Protein AF-A0A7C7UP14-F1 (afdb_monomer)

Structure (mmCIF, N/CA/C/O backbone):
data_AF-A0A7C7UP14-F1
#
_entry.id   AF-A0A7C7UP14-F1
#
loop_
_atom_site.group_PDB
_atom_site.id
_atom_site.type_symbol
_atom_site.label_atom_id
_atom_site.label_alt_id
_atom_site.label_comp_id
_atom_site.label_asym_id
_atom_site.label_entity_id
_atom_site.label_seq_id
_atom_site.pdbx_PDB_ins_code
_atom_site.Cartn_x
_atom_site.Cartn_y
_atom_site.Cartn_z
_atom_site.occupancy
_atom_site.B_iso_or_equiv
_atom_site.auth_seq_id
_atom_site.auth_comp_id
_atom_site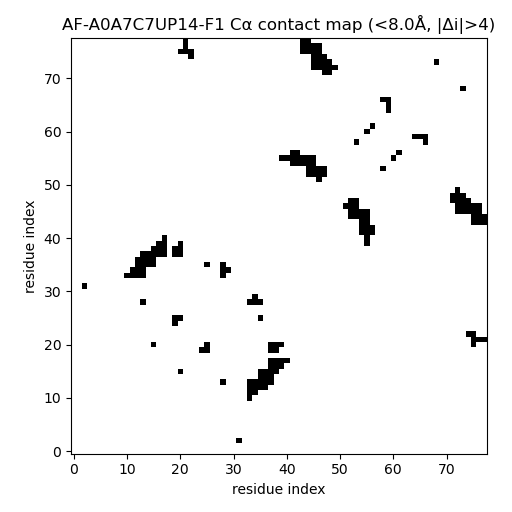.auth_asym_id
_atom_site.auth_atom_id
_atom_site.pdbx_PDB_model_num
ATOM 1 N N . MET A 1 1 ? 11.807 11.049 -8.893 1.00 67.19 1 MET A N 1
ATOM 2 C CA . MET A 1 1 ? 11.058 9.809 -9.200 1.00 67.19 1 MET A CA 1
ATOM 3 C C . MET A 1 1 ? 12.088 8.717 -9.443 1.00 67.19 1 MET A C 1
ATOM 5 O O . MET A 1 1 ? 13.031 9.001 -10.167 1.00 67.19 1 MET A O 1
ATOM 9 N N . ILE A 1 2 ? 11.968 7.544 -8.808 1.00 87.19 2 ILE A N 1
ATOM 10 C CA . ILE A 1 2 ? 13.008 6.494 -8.866 1.00 87.19 2 ILE A CA 1
ATOM 11 C C . ILE A 1 2 ? 12.737 5.394 -9.902 1.00 87.19 2 ILE A C 1
ATOM 13 O O . ILE A 1 2 ? 13.640 4.638 -10.214 1.00 87.19 2 ILE A O 1
ATOM 17 N N . ALA A 1 3 ? 11.527 5.299 -10.458 1.00 88.94 3 ALA A N 1
ATOM 18 C CA . ALA A 1 3 ? 11.180 4.235 -11.406 1.00 88.94 3 ALA A CA 1
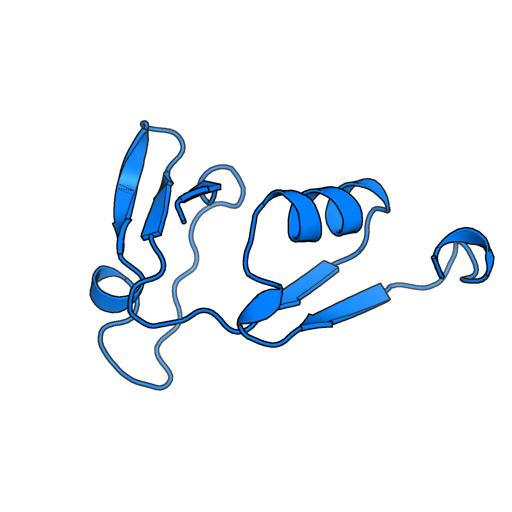ATOM 19 C C . ALA A 1 3 ? 12.181 4.065 -12.571 1.00 88.94 3 ALA A C 1
ATOM 21 O O . ALA A 1 3 ? 12.569 2.932 -12.828 1.00 88.94 3 ALA A O 1
ATOM 22 N N . PRO A 1 4 ? 12.707 5.137 -13.202 1.00 92.50 4 PRO A N 1
ATOM 23 C CA . PRO A 1 4 ? 13.640 4.986 -14.323 1.00 92.50 4 PRO A CA 1
ATOM 24 C C . PRO A 1 4 ? 15.010 4.389 -13.966 1.00 92.50 4 PRO A C 1
ATOM 26 O O . PRO A 1 4 ? 15.754 4.030 -14.871 1.00 92.50 4 PRO A O 1
ATOM 29 N N . ILE A 1 5 ? 15.377 4.339 -12.679 1.00 94.19 5 ILE A N 1
ATOM 30 C CA . ILE A 1 5 ? 16.677 3.813 -12.226 1.00 94.19 5 ILE A CA 1
ATOM 31 C C . ILE A 1 5 ? 16.582 2.387 -11.677 1.00 94.19 5 ILE A C 1
ATOM 33 O O . ILE A 1 5 ? 17.610 1.789 -11.366 1.00 94.19 5 ILE A O 1
ATOM 37 N N . VAL A 1 6 ? 15.369 1.848 -11.528 1.00 93.00 6 VAL A N 1
ATOM 38 C CA . VAL A 1 6 ? 15.164 0.474 -11.070 1.00 93.00 6 VAL A CA 1
ATOM 39 C C . VAL A 1 6 ? 15.204 -0.459 -12.287 1.00 93.00 6 VAL A C 1
ATOM 41 O O . VAL A 1 6 ? 14.483 -0.206 -13.253 1.00 93.00 6 VAL A O 1
ATOM 44 N N . PRO A 1 7 ? 16.023 -1.525 -12.272 1.00 93.50 7 PRO A N 1
ATOM 45 C CA . PRO A 1 7 ? 16.026 -2.525 -13.336 1.00 93.50 7 PRO A CA 1
ATOM 46 C C . PRO A 1 7 ? 14.653 -3.191 -13.514 1.00 93.50 7 PRO A C 1
ATOM 48 O O . PRO A 1 7 ? 13.945 -3.445 -12.540 1.00 93.50 7 PRO A O 1
ATOM 51 N N . ALA A 1 8 ? 14.280 -3.490 -14.761 1.00 89.25 8 ALA A N 1
ATOM 52 C CA . ALA A 1 8 ? 12.952 -4.013 -15.101 1.00 89.25 8 ALA A CA 1
ATOM 53 C C . ALA A 1 8 ? 12.678 -5.437 -14.575 1.00 89.25 8 ALA A C 1
ATOM 55 O O . ALA A 1 8 ? 11.528 -5.859 -14.512 1.00 89.25 8 ALA A O 1
ATOM 56 N N . ASP A 1 9 ? 13.722 -6.180 -14.215 1.00 93.12 9 ASP A N 1
ATOM 57 C CA . ASP A 1 9 ? 13.672 -7.547 -13.693 1.00 93.12 9 ASP A CA 1
ATOM 58 C C . ASP A 1 9 ? 13.591 -7.614 -12.157 1.00 93.12 9 ASP A C 1
ATOM 60 O O . ASP A 1 9 ? 13.543 -8.702 -11.581 1.00 93.12 9 ASP A O 1
ATOM 64 N N . VAL A 1 10 ? 13.542 -6.464 -11.477 1.00 95.25 10 VAL A N 1
ATOM 65 C CA . VAL A 1 10 ? 13.452 -6.388 -10.016 1.00 95.25 10 VAL A CA 1
ATOM 66 C C . VAL A 1 10 ? 11.998 -6.274 -9.569 1.00 95.25 10 VAL A C 1
ATOM 68 O O . VAL A 1 10 ? 11.275 -5.357 -9.954 1.00 95.25 10 VAL A O 1
ATOM 71 N N . GLN A 1 11 ? 11.587 -7.169 -8.670 1.00 94.94 11 GLN A N 1
ATOM 72 C CA . GLN A 1 11 ? 10.330 -7.022 -7.938 1.00 94.94 11 GLN A CA 1
ATOM 73 C C . GLN A 1 11 ? 10.475 -5.943 -6.862 1.00 94.94 11 GLN A C 1
ATOM 75 O O . GLN A 1 11 ? 11.355 -6.021 -6.003 1.00 94.94 11 GLN A O 1
ATOM 80 N N . VAL A 1 12 ? 9.594 -4.944 -6.892 1.00 95.31 12 VAL A N 1
ATOM 81 C CA . VAL A 1 12 ? 9.614 -3.815 -5.956 1.00 95.31 12 VAL A CA 1
ATOM 82 C C . VAL A 1 12 ? 8.386 -3.857 -5.060 1.00 95.31 12 VAL A C 1
ATOM 84 O O . VAL A 1 12 ? 7.260 -3.939 -5.545 1.00 95.31 12 VAL A O 1
ATOM 87 N N . VAL A 1 13 ? 8.619 -3.728 -3.752 1.00 95.56 13 VAL A N 1
ATOM 88 C CA . VAL A 1 13 ? 7.579 -3.474 -2.750 1.00 95.56 13 VAL A CA 1
ATOM 89 C C . VAL A 1 13 ? 7.827 -2.103 -2.132 1.00 95.56 13 VAL A C 1
ATOM 91 O O . VAL A 1 13 ? 8.875 -1.862 -1.529 1.00 95.56 13 VAL A O 1
ATOM 94 N N . VAL A 1 14 ? 6.860 -1.198 -2.256 1.00 93.38 14 VAL A N 1
ATOM 95 C CA . VAL A 1 14 ? 6.931 0.144 -1.671 1.00 93.38 14 VAL A CA 1
ATOM 96 C C . VAL A 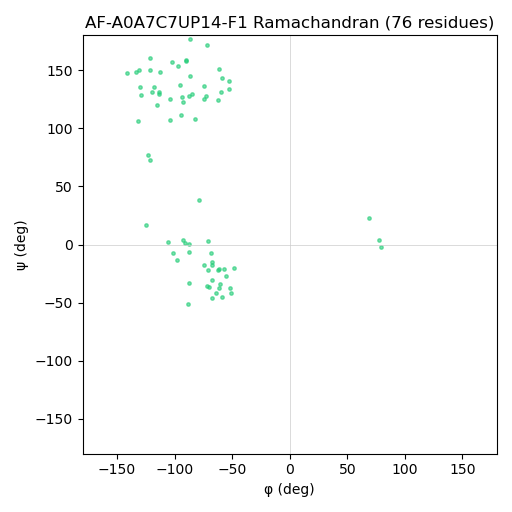1 14 ? 6.278 0.145 -0.294 1.00 93.38 14 VAL A C 1
ATOM 98 O O . VAL A 1 14 ? 5.095 -0.158 -0.160 1.00 93.38 14 VAL A O 1
ATOM 101 N N . ILE A 1 15 ? 7.032 0.536 0.735 1.00 93.44 15 ILE A N 1
ATOM 102 C CA . ILE A 1 15 ? 6.515 0.677 2.101 1.00 93.44 15 ILE A CA 1
ATOM 103 C C . ILE A 1 15 ? 6.318 2.160 2.420 1.00 93.44 15 ILE A C 1
ATOM 105 O O . ILE A 1 15 ? 7.257 2.949 2.313 1.00 93.44 15 ILE A O 1
ATOM 109 N N . GLY A 1 16 ? 5.105 2.539 2.826 1.00 88.81 16 GLY A N 1
ATOM 110 C CA . GLY A 1 16 ? 4.746 3.925 3.140 1.00 88.81 16 GLY A CA 1
ATOM 111 C C . GLY A 1 16 ? 4.038 4.083 4.487 1.00 88.81 16 GLY A C 1
ATOM 112 O O . GLY A 1 16 ? 3.319 3.196 4.947 1.00 88.81 16 GLY A O 1
ATOM 113 N N . ASP A 1 17 ? 4.213 5.242 5.126 1.00 89.50 17 ASP A N 1
ATOM 114 C CA . ASP A 1 17 ? 3.424 5.627 6.307 1.00 89.50 17 ASP A CA 1
ATOM 115 C C . ASP A 1 17 ? 2.100 6.315 5.900 1.00 89.50 17 ASP A C 1
ATOM 117 O O . ASP A 1 17 ? 1.837 6.578 4.728 1.00 89.50 17 ASP A O 1
ATOM 121 N N . ARG A 1 18 ? 1.274 6.657 6.889 1.00 80.75 18 ARG A N 1
ATOM 122 C CA . ARG A 1 18 ? -0.087 7.213 6.809 1.00 80.75 18 ARG A CA 1
ATOM 123 C C . ARG A 1 18 ? -0.319 8.397 5.874 1.00 80.75 18 ARG A C 1
ATOM 125 O O . ARG A 1 18 ? -1.468 8.652 5.534 1.00 80.75 18 ARG A O 1
ATOM 132 N N . ALA A 1 19 ? 0.721 9.131 5.486 1.00 82.88 19 ALA A N 1
ATOM 133 C CA . ALA A 1 19 ? 0.611 10.217 4.510 1.00 82.88 19 ALA A CA 1
ATOM 13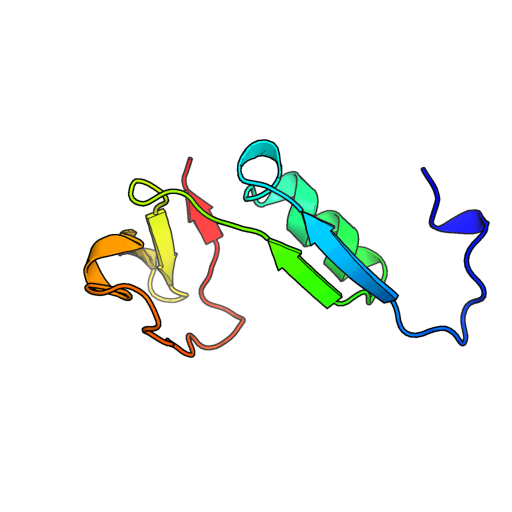4 C C . ALA A 1 19 ? 0.431 9.706 3.069 1.00 82.88 19 ALA A C 1
ATOM 136 O O . ALA A 1 19 ? -0.013 10.456 2.209 1.00 82.88 19 ALA A O 1
ATOM 137 N N . PHE A 1 20 ? 0.753 8.436 2.819 1.00 84.25 20 PHE A N 1
ATOM 138 C CA . PHE A 1 20 ? 0.794 7.830 1.491 1.00 84.25 20 PHE A CA 1
ATOM 139 C C . PHE A 1 20 ? -0.381 6.882 1.218 1.00 84.25 20 PHE A C 1
ATOM 141 O O . PHE A 1 20 ? -0.451 6.272 0.158 1.00 84.25 20 PHE A O 1
ATOM 148 N N . GLY A 1 21 ? -1.317 6.739 2.162 1.00 79.06 21 GLY A N 1
ATOM 149 C CA . GLY A 1 21 ? -2.471 5.837 2.050 1.00 79.06 21 GLY A CA 1
ATOM 150 C C . GLY A 1 21 ? -3.601 6.391 1.181 1.00 79.06 21 GLY A C 1
ATOM 151 O O . GLY A 1 21 ? -4.762 6.271 1.562 1.00 79.06 21 GLY A O 1
ATOM 152 N N . HIS A 1 22 ? -3.271 7.069 0.079 1.00 81.25 22 HIS A N 1
ATOM 153 C CA . HIS A 1 22 ? -4.234 7.715 -0.808 1.00 81.25 22 HIS A CA 1
ATOM 154 C C . HIS A 1 22 ? -4.140 7.182 -2.244 1.00 81.25 22 HIS A C 1
ATOM 156 O O . HIS A 1 22 ? -3.033 6.863 -2.686 1.00 81.25 22 HIS A O 1
ATOM 162 N N . PRO A 1 23 ? -5.246 7.179 -3.019 1.00 82.06 23 PRO A N 1
ATOM 163 C CA . PRO A 1 23 ? -5.294 6.500 -4.319 1.00 82.06 23 PRO A CA 1
ATOM 164 C C . PRO A 1 23 ? -4.239 7.016 -5.295 1.00 82.06 23 PRO A C 1
ATOM 166 O O . PRO A 1 23 ? -3.450 6.256 -5.830 1.00 82.06 23 PRO A O 1
ATOM 169 N N . GLN A 1 24 ? -4.077 8.341 -5.406 1.00 85.75 24 GLN A N 1
ATOM 170 C CA . GLN A 1 24 ? -3.090 8.920 -6.330 1.00 85.75 24 GLN A CA 1
ATOM 171 C C . GLN A 1 24 ? -1.637 8.449 -6.103 1.00 85.75 24 GLN A C 1
ATOM 173 O O . GLN A 1 24 ? -0.804 8.627 -6.991 1.00 85.75 24 GLN A O 1
ATOM 178 N N . PHE A 1 25 ? -1.303 7.940 -4.912 1.00 87.44 25 PHE A N 1
ATOM 179 C CA . PHE A 1 25 ? 0.011 7.377 -4.619 1.00 87.44 25 PHE A CA 1
ATOM 180 C C . PHE A 1 25 ? 0.058 5.889 -4.968 1.00 87.44 25 PHE A C 1
ATOM 182 O O . PHE A 1 25 ? 0.954 5.481 -5.705 1.00 87.44 25 PHE A O 1
ATOM 189 N N . THR A 1 26 ? -0.909 5.105 -4.484 1.00 86.75 26 THR A N 1
ATOM 190 C CA . THR A 1 26 ? -0.981 3.655 -4.724 1.00 86.75 26 THR A CA 1
ATOM 191 C C . THR A 1 26 ? -1.179 3.335 -6.204 1.00 86.75 26 THR A C 1
ATOM 193 O O . THR A 1 26 ? -0.431 2.525 -6.743 1.00 86.75 26 THR A O 1
ATOM 196 N N . ASP A 1 27 ? -2.040 4.080 -6.902 1.00 88.12 27 ASP A N 1
ATOM 197 C CA . ASP A 1 27 ? -2.315 3.908 -8.335 1.00 88.12 27 ASP A CA 1
ATOM 198 C C . ASP A 1 27 ? -1.048 4.117 -9.182 1.00 88.12 27 ASP A C 1
ATOM 200 O O . ASP A 1 27 ? -0.839 3.461 -10.201 1.00 88.12 27 ASP A O 1
ATOM 204 N N . ARG A 1 28 ? -0.154 5.029 -8.764 1.00 90.44 28 ARG A N 1
ATOM 205 C CA . ARG A 1 28 ? 1.130 5.230 -9.456 1.00 90.44 28 ARG A CA 1
ATOM 206 C C . ARG A 1 28 ? 2.074 4.057 -9.259 1.00 90.44 28 ARG A C 1
ATOM 208 O O . ARG A 1 28 ? 2.834 3.765 -10.170 1.00 90.44 28 ARG A O 1
ATOM 215 N N . ILE A 1 29 ? 2.079 3.446 -8.077 1.00 91.94 29 ILE A N 1
ATOM 216 C CA . ILE A 1 29 ? 2.926 2.284 -7.790 1.00 91.94 29 ILE A CA 1
ATOM 217 C C . ILE A 1 29 ? 2.445 1.099 -8.630 1.00 91.94 29 ILE A C 1
ATOM 219 O O . ILE A 1 29 ? 3.246 0.479 -9.327 1.00 91.94 29 ILE A O 1
ATOM 223 N N . GLU A 1 30 ? 1.133 0.877 -8.664 1.00 90.50 30 GLU A N 1
ATOM 224 C CA . GLU A 1 30 ? 0.500 -0.153 -9.491 1.00 90.50 30 GLU A CA 1
ATOM 225 C C . GLU A 1 30 ? 0.747 0.069 -10.989 1.00 90.50 30 GLU A C 1
ATOM 227 O O . GLU A 1 30 ? 1.024 -0.884 -11.713 1.00 90.50 30 GLU A O 1
ATOM 232 N N . ALA A 1 31 ? 0.750 1.320 -11.463 1.00 91.50 31 ALA A N 1
ATOM 233 C CA . ALA A 1 31 ? 1.079 1.643 -12.853 1.00 91.50 31 ALA A CA 1
ATOM 234 C C . ALA A 1 31 ? 2.520 1.263 -13.257 1.00 91.50 31 ALA A C 1
ATOM 236 O O . ALA A 1 31 ? 2.788 1.077 -14.444 1.00 91.50 31 ALA A O 1
ATOM 237 N N . TYR A 1 32 ? 3.444 1.125 -12.297 1.00 91.12 32 TYR A N 1
ATOM 238 C CA . TYR A 1 32 ? 4.788 0.581 -12.534 1.00 91.12 32 TYR A CA 1
ATOM 239 C C . TYR A 1 32 ? 4.853 -0.950 -12.418 1.00 91.12 32 TYR A C 1
ATOM 241 O O . TYR A 1 32 ? 5.929 -1.524 -12.577 1.00 91.12 32 TYR A O 1
ATOM 249 N N . GLY A 1 33 ? 3.730 -1.619 -12.137 1.00 91.31 33 GLY A N 1
ATOM 250 C CA . GLY A 1 33 ? 3.684 -3.053 -11.844 1.00 91.31 33 GLY A CA 1
ATOM 251 C C . GLY A 1 33 ? 4.328 -3.408 -10.503 1.00 91.31 33 GLY A C 1
ATOM 252 O O . GLY A 1 33 ? 4.799 -4.528 -10.326 1.00 91.31 33 GLY A O 1
ATOM 253 N N . TRP A 1 34 ? 4.422 -2.442 -9.587 1.00 93.94 34 TRP A N 1
ATOM 254 C CA . TRP A 1 34 ? 5.032 -2.623 -8.273 1.00 93.94 34 TRP A CA 1
ATOM 255 C C . TRP A 1 34 ? 3.970 -2.906 -7.210 1.00 93.94 34 TRP A C 1
ATOM 257 O O . TRP A 1 34 ? 2.828 -2.461 -7.311 1.00 93.94 34 TRP A O 1
ATOM 267 N N . GLU A 1 35 ? 4.381 -3.601 -6.155 1.00 92.94 35 GLU A N 1
ATOM 268 C CA . GLU A 1 35 ? 3.547 -3.900 -4.991 1.00 92.94 35 GLU A CA 1
ATOM 269 C C . GLU A 1 35 ? 3.683 -2.799 -3.932 1.00 92.94 35 GLU A C 1
ATOM 271 O O . GLU A 1 35 ? 4.691 -2.083 -3.869 1.00 92.94 35 GLU A O 1
ATOM 276 N N . TRP A 1 36 ? 2.699 -2.675 -3.039 1.00 91.88 36 TRP A N 1
ATOM 277 C CA . TRP A 1 36 ? 2.749 -1.685 -1.964 1.00 91.88 36 TRP A CA 1
ATOM 278 C C . TRP A 1 36 ? 2.187 -2.184 -0.634 1.00 91.88 36 TRP A C 1
ATOM 280 O O . TRP A 1 36 ? 1.239 -2.959 -0.558 1.00 91.88 36 TRP A O 1
ATOM 290 N N . LEU A 1 37 ? 2.776 -1.676 0.449 1.00 90.12 37 LEU A N 1
ATOM 291 C CA . LEU A 1 37 ? 2.303 -1.843 1.815 1.00 90.12 37 LEU A CA 1
ATOM 292 C C . LEU A 1 37 ? 2.303 -0.479 2.497 1.00 90.12 37 LEU A C 1
ATOM 294 O O . LEU A 1 37 ? 3.349 0.056 2.868 1.00 90.12 37 LEU A O 1
ATOM 298 N N . VAL A 1 38 ? 1.116 0.089 2.686 1.00 87.94 38 VA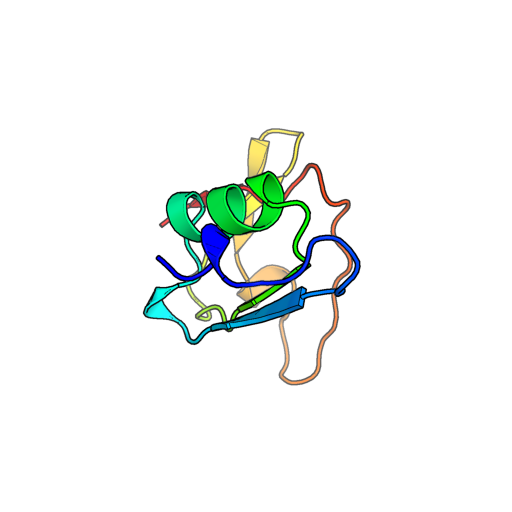L A N 1
ATOM 299 C CA . VAL A 1 38 ? 0.973 1.402 3.313 1.00 87.94 38 VAL A CA 1
ATOM 300 C C . VAL A 1 38 ? 0.174 1.292 4.595 1.00 87.94 38 VAL A C 1
ATOM 302 O O . VAL A 1 38 ? -0.864 0.633 4.668 1.00 87.94 38 VAL A O 1
ATOM 305 N N . ARG A 1 39 ? 0.656 1.969 5.634 1.00 84.88 39 ARG A N 1
ATOM 306 C CA . ARG A 1 39 ? -0.080 2.090 6.886 1.00 84.88 39 ARG A CA 1
ATOM 307 C C . ARG A 1 39 ? -1.267 3.034 6.704 1.00 84.88 39 ARG A C 1
ATOM 309 O O . ARG A 1 39 ? -1.091 4.179 6.308 1.00 84.88 39 ARG A O 1
ATOM 316 N N . ILE A 1 40 ? -2.463 2.588 7.074 1.00 79.12 40 ILE A N 1
ATOM 317 C CA . ILE A 1 40 ? -3.684 3.410 7.062 1.00 79.12 40 ILE A CA 1
ATOM 318 C C . ILE A 1 40 ? -4.052 3.886 8.474 1.00 79.12 40 ILE A C 1
ATOM 320 O O . ILE A 1 40 ? -3.639 3.291 9.473 1.00 79.12 40 ILE A O 1
ATOM 324 N N . GLN A 1 41 ? -4.816 4.977 8.577 1.00 78.12 41 GLN A N 1
ATOM 325 C CA . GLN A 1 41 ? -5.337 5.457 9.861 1.00 78.12 41 GLN A CA 1
ATOM 326 C C . GLN A 1 41 ? -6.699 4.820 10.157 1.00 78.12 41 GLN A C 1
ATOM 328 O O . GLN A 1 41 ? -7.418 4.413 9.251 1.00 78.12 41 GLN A O 1
ATOM 333 N N . GLY A 1 42 ? -7.108 4.784 11.429 1.00 73.50 42 GLY A N 1
ATOM 334 C CA . GLY A 1 42 ? -8.400 4.197 11.816 1.00 73.50 42 GLY A CA 1
ATOM 335 C C . GLY A 1 42 ? -9.627 4.885 11.193 1.00 73.50 42 GLY A C 1
ATOM 336 O O . GLY A 1 42 ? -10.686 4.271 11.100 1.00 73.50 42 GLY A O 1
ATOM 337 N N . GLN A 1 43 ? -9.477 6.135 10.747 1.00 78.88 43 GLN A N 1
ATOM 338 C CA . GLN A 1 43 ? -10.508 6.909 10.045 1.00 78.88 43 GLN A CA 1
ATOM 339 C C . GLN A 1 43 ? -10.514 6.704 8.523 1.00 78.88 43 GLN A C 1
ATOM 341 O O . GLN A 1 43 ? -11.408 7.206 7.844 1.00 78.88 43 GLN A O 1
ATOM 346 N N . THR A 1 44 ? -9.532 5.979 7.979 1.00 80.94 44 THR A N 1
ATOM 347 C CA . THR A 1 44 ? -9.471 5.674 6.551 1.00 80.94 44 THR A CA 1
ATOM 348 C C . THR A 1 44 ? -10.719 4.898 6.145 1.00 80.94 44 THR A C 1
ATOM 350 O O . THR A 1 44 ? -11.105 3.924 6.796 1.00 80.94 44 THR A O 1
ATOM 353 N N . CYS A 1 45 ? -11.359 5.346 5.070 1.00 81.81 45 CYS A N 1
ATOM 354 C CA . CYS A 1 45 ? -12.496 4.669 4.470 1.00 81.81 45 CYS A CA 1
ATOM 355 C C . CYS A 1 45 ? -12.109 4.135 3.095 1.00 81.81 45 CYS A C 1
ATOM 357 O O . CYS A 1 45 ? -11.318 4.758 2.393 1.00 81.81 45 CYS A O 1
ATOM 359 N N . SER A 1 46 ? -12.697 3.017 2.697 1.00 78.62 46 SER A N 1
ATOM 360 C CA . SER A 1 46 ? -12.622 2.481 1.345 1.00 78.62 46 SER A CA 1
ATOM 361 C C . SER A 1 46 ? -14.016 2.341 0.740 1.00 78.62 46 SER A C 1
ATOM 363 O O . SER A 1 46 ? -15.019 2.335 1.460 1.00 78.62 46 SER A O 1
ATOM 365 N N . ARG A 1 47 ? -14.093 2.257 -0.588 1.00 80.75 47 ARG A N 1
ATOM 366 C CA . ARG A 1 47 ? -15.290 1.805 -1.302 1.00 80.75 47 ARG A CA 1
ATOM 367 C C . ARG A 1 47 ? -15.015 0.498 -2.005 1.00 80.75 47 ARG A C 1
ATOM 369 O O . ARG A 1 47 ? -14.054 0.440 -2.767 1.00 80.75 47 ARG A O 1
ATOM 376 N N . ASP A 1 48 ? -15.895 -0.473 -1.782 1.00 78.50 48 ASP A N 1
ATOM 377 C CA . ASP A 1 48 ? -15.909 -1.699 -2.567 1.00 78.50 48 ASP A CA 1
ATOM 378 C C . ASP A 1 48 ? -16.416 -1.466 -3.997 1.00 78.50 48 ASP A C 1
ATOM 380 O O . ASP A 1 48 ? -16.912 -0.394 -4.344 1.00 78.50 48 ASP A O 1
ATOM 384 N N . GLY A 1 49 ? -16.297 -2.487 -4.839 1.00 73.88 49 GLY A N 1
ATOM 385 C CA . GLY A 1 49 ? -1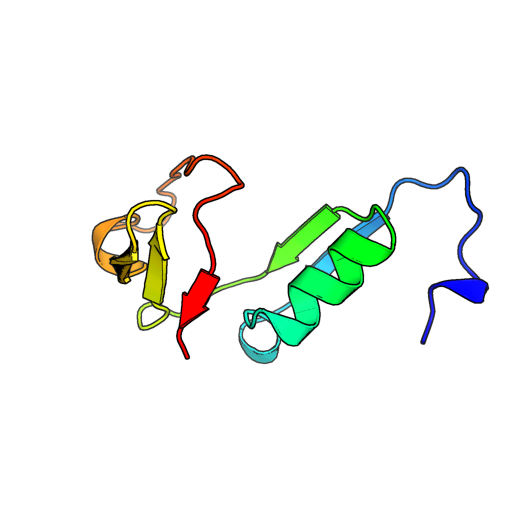6.736 -2.488 -6.233 1.00 73.88 49 GLY A CA 1
ATOM 386 C C . GLY A 1 49 ? -18.259 -2.452 -6.385 1.00 73.88 49 GLY A C 1
ATOM 387 O O . GLY A 1 49 ? -18.757 -2.265 -7.489 1.00 73.88 49 GLY A O 1
ATOM 388 N N . GLN A 1 50 ? -19.014 -2.574 -5.285 1.00 81.00 50 GLN A N 1
ATOM 389 C CA . GLN A 1 50 ? -20.451 -2.285 -5.232 1.00 81.00 50 GLN A CA 1
ATOM 390 C C . GLN A 1 50 ? -20.730 -0.836 -4.789 1.00 81.00 50 GLN A C 1
ATOM 392 O O . GLN A 1 50 ? -21.885 -0.451 -4.601 1.00 81.00 50 GLN A O 1
ATOM 397 N N . GLY A 1 51 ? -19.686 -0.023 -4.596 1.00 79.12 51 GLY A N 1
ATOM 398 C CA . GLY A 1 51 ? -19.755 1.365 -4.151 1.00 79.12 51 GLY A CA 1
ATOM 399 C C . GLY A 1 51 ? -20.008 1.542 -2.652 1.00 79.12 51 GLY A C 1
ATOM 400 O O . GLY A 1 51 ? -20.146 2.686 -2.193 1.00 79.12 51 GLY A O 1
ATOM 401 N N . ARG A 1 52 ? -20.071 0.454 -1.868 1.00 83.19 52 ARG A N 1
ATOM 402 C CA . ARG A 1 52 ? -20.336 0.519 -0.426 1.00 83.19 52 ARG A CA 1
ATOM 403 C C . ARG A 1 52 ? -19.106 1.022 0.301 1.00 83.19 52 ARG A C 1
ATOM 405 O O . ARG A 1 52 ? -17.987 0.592 0.039 1.00 83.19 52 ARG A O 1
ATOM 412 N N . ARG A 1 53 ? -19.333 1.931 1.246 1.00 85.69 53 ARG A N 1
ATOM 413 C CA . ARG A 1 53 ? -18.276 2.513 2.069 1.00 85.69 53 ARG A CA 1
ATOM 414 C C . ARG A 1 53 ? -17.982 1.618 3.268 1.00 85.69 53 ARG A C 1
ATOM 416 O O . ARG A 1 53 ? -18.886 1.307 4.039 1.00 85.69 53 ARG A O 1
ATOM 423 N N . TRP A 1 54 ? -16.708 1.317 3.466 1.00 84.00 54 TRP A N 1
ATOM 424 C CA . TRP A 1 54 ? -16.182 0.572 4.601 1.00 84.00 54 TRP A CA 1
ATOM 425 C C . TRP A 1 54 ? -15.183 1.441 5.352 1.00 84.00 54 TRP A C 1
ATOM 427 O O . TRP A 1 54 ? -14.298 2.034 4.744 1.00 84.00 54 TRP A O 1
ATOM 437 N N . SER A 1 55 ? -15.304 1.548 6.672 1.00 85.31 55 SER A N 1
A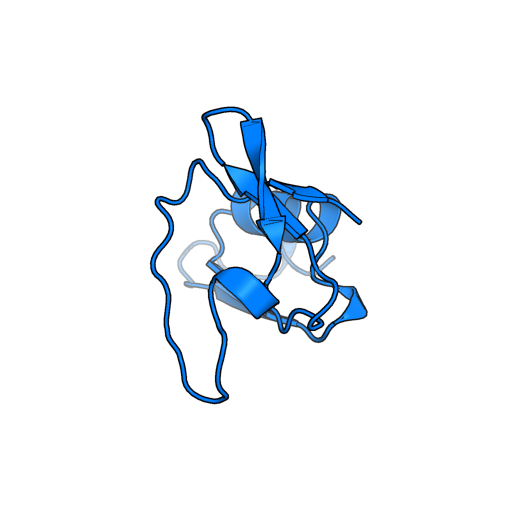TOM 438 C CA . SER A 1 55 ? -14.233 2.139 7.482 1.00 85.31 55 SER A CA 1
ATOM 439 C C . SER A 1 55 ? -13.214 1.072 7.865 1.00 85.31 55 SER A C 1
ATOM 441 O O . SER A 1 55 ? -13.582 -0.063 8.174 1.00 85.31 55 SER A O 1
ATOM 443 N N . ALA A 1 56 ? -11.937 1.445 7.928 1.00 81.50 56 ALA A N 1
ATOM 444 C CA . ALA A 1 56 ? -10.870 0.554 8.371 1.00 81.50 56 ALA A CA 1
ATOM 445 C C . ALA A 1 56 ? -11.193 -0.093 9.728 1.00 81.50 56 ALA A C 1
ATOM 447 O O . ALA A 1 56 ? -10.948 -1.277 9.918 1.00 81.50 56 ALA A O 1
ATOM 448 N N . ARG A 1 57 ? -11.827 0.647 10.648 1.00 82.06 57 ARG A N 1
ATOM 449 C CA . ARG A 1 57 ? -12.231 0.142 11.969 1.00 82.06 57 ARG A CA 1
ATOM 450 C C . ARG A 1 57 ? -13.336 -0.918 11.926 1.00 82.06 57 ARG A C 1
ATOM 452 O O . ARG A 1 57 ? -13.378 -1.768 12.807 1.00 82.06 57 ARG A O 1
ATOM 459 N N . GLN A 1 58 ? -14.232 -0.869 10.941 1.00 83.81 58 GLN A N 1
ATOM 460 C CA . GLN A 1 58 ? -15.260 -1.902 10.764 1.00 83.81 58 GLN A CA 1
ATOM 461 C C . GLN A 1 58 ? -14.659 -3.209 10.250 1.00 83.81 58 GLN A C 1
ATOM 463 O O . GLN A 1 58 ? -15.108 -4.280 10.641 1.00 83.81 58 GLN A O 1
ATOM 468 N N . VAL A 1 59 ? -13.649 -3.115 9.384 1.00 81.00 59 VAL A N 1
ATOM 469 C CA . VAL A 1 59 ? -13.034 -4.284 8.741 1.00 81.00 59 VAL A CA 1
ATOM 470 C C . VAL A 1 59 ? -11.907 -4.878 9.600 1.00 81.00 59 VAL A C 1
ATOM 472 O O . VAL A 1 59 ? -11.720 -6.091 9.642 1.00 81.00 59 VAL A O 1
ATOM 475 N N . LEU A 1 60 ? -11.181 -4.031 10.333 1.00 83.81 60 LEU A N 1
ATOM 476 C CA . LEU A 1 60 ? -10.076 -4.387 11.223 1.00 83.81 60 LEU A CA 1
ATOM 477 C C . LEU A 1 60 ? -10.375 -3.872 12.643 1.00 83.81 60 LEU A C 1
ATOM 479 O O . LEU A 1 60 ? -9.829 -2.848 13.064 1.00 83.81 60 LEU A O 1
ATOM 483 N N . PRO A 1 61 ? -11.255 -4.556 13.399 1.00 76.88 61 PRO A N 1
ATOM 484 C CA . PRO A 1 61 ? -11.727 -4.071 14.697 1.00 76.88 61 PRO A CA 1
ATOM 485 C C . PRO A 1 61 ? -10.656 -4.117 15.793 1.00 76.88 61 PRO A C 1
ATOM 487 O O . PRO A 1 61 ? -10.758 -3.388 16.780 1.00 76.88 61 PRO A O 1
ATOM 490 N N . GLN A 1 62 ? -9.627 -4.952 15.626 1.00 80.88 62 GLN A N 1
ATOM 491 C CA . GLN A 1 62 ? -8.573 -5.167 16.613 1.00 80.88 62 GLN A CA 1
ATOM 492 C C . GLN A 1 62 ? -7.174 -5.125 15.979 1.00 80.88 62 GLN A C 1
ATOM 494 O O . GLN A 1 62 ? -7.009 -5.539 14.823 1.00 80.88 62 GLN A O 1
ATOM 499 N N . PRO A 1 63 ? -6.145 -4.673 16.724 1.00 77.06 63 PRO A N 1
ATOM 500 C CA . PRO A 1 63 ? -4.755 -4.781 16.294 1.00 77.06 63 PRO A CA 1
ATOM 501 C C . PRO A 1 63 ? -4.389 -6.221 15.908 1.00 77.06 63 PRO A C 1
ATOM 503 O O . PRO A 1 63 ? -4.818 -7.173 16.556 1.00 77.06 63 PRO A O 1
ATOM 506 N N . GLY A 1 64 ? -3.602 -6.386 14.844 1.00 78.44 64 GLY A N 1
ATOM 507 C CA . GLY A 1 64 ? -3.198 -7.704 14.337 1.00 78.44 64 GLY A CA 1
ATOM 508 C C . GLY A 1 64 ? -4.258 -8.433 13.499 1.00 78.44 64 GLY A C 1
ATOM 509 O O . GLY A 1 64 ? -3.971 -9.510 12.978 1.00 78.44 64 GLY A O 1
ATOM 510 N N . GLY A 1 65 ? -5.452 -7.853 13.326 1.00 78.38 65 GLY A N 1
ATOM 511 C CA . GLY A 1 65 ? -6.446 -8.347 12.377 1.00 78.38 65 GLY A CA 1
ATOM 512 C C . GLY A 1 65 ? -5.932 -8.315 10.935 1.00 78.38 65 GLY A C 1
ATOM 513 O O . GLY A 1 65 ? -5.107 -7.475 10.570 1.00 78.38 65 GLY A O 1
ATOM 514 N N . ARG A 1 66 ? -6.432 -9.232 10.107 1.00 79.88 66 ARG A N 1
ATOM 515 C CA . ARG A 1 66 ? -6.173 -9.267 8.665 1.00 79.88 66 ARG A CA 1
ATOM 516 C C . ARG A 1 66 ? -7.501 -9.387 7.945 1.00 79.88 66 ARG A C 1
ATOM 518 O O . ARG A 1 66 ? -8.335 -10.202 8.329 1.00 79.88 66 ARG A O 1
ATOM 525 N N . CYS A 1 67 ? -7.673 -8.604 6.895 1.00 72.81 67 CYS A N 1
ATOM 526 C CA . CYS A 1 67 ? -8.808 -8.707 5.999 1.00 72.81 67 CYS A CA 1
ATOM 527 C C . CYS A 1 67 ? -8.285 -8.781 4.569 1.00 72.81 67 CYS A C 1
ATOM 529 O O . CYS A 1 67 ? -7.478 -7.949 4.160 1.00 72.81 67 CYS A O 1
ATOM 531 N N . ALA A 1 68 ? -8.740 -9.777 3.819 1.00 68.56 68 ALA A N 1
ATOM 532 C CA . ALA A 1 68 ? -8.581 -9.785 2.378 1.00 68.56 68 ALA A CA 1
ATOM 533 C C . ALA A 1 68 ? -9.862 -9.199 1.789 1.00 68.56 68 ALA A C 1
ATOM 535 O O . ALA A 1 68 ? -10.934 -9.789 1.904 1.00 68.56 68 ALA A O 1
ATOM 536 N N . THR A 1 69 ? -9.761 -8.018 1.201 1.00 59.97 69 THR A N 1
ATOM 537 C CA . THR A 1 69 ? -10.772 -7.524 0.267 1.00 59.97 69 THR A CA 1
ATOM 538 C C . THR A 1 69 ? -10.282 -7.869 -1.129 1.00 59.97 69 THR A C 1
ATOM 540 O O . THR A 1 69 ? -9.094 -7.712 -1.403 1.00 59.97 69 THR A O 1
ATOM 543 N N . SER A 1 70 ? -11.156 -8.347 -2.013 1.00 52.72 70 SER A N 1
ATOM 544 C CA . SER A 1 70 ? -10.797 -8.512 -3.425 1.00 52.72 70 SER A CA 1
ATOM 545 C C . SER A 1 70 ? -10.226 -7.196 -3.973 1.00 52.72 70 SER A C 1
ATOM 547 O O . SER A 1 70 ? -10.787 -6.135 -3.695 1.00 52.72 70 SER A O 1
ATOM 549 N N . CYS A 1 71 ? -9.107 -7.261 -4.703 1.00 41.41 71 CYS A N 1
ATOM 550 C CA . CYS A 1 71 ? -8.309 -6.095 -5.109 1.00 41.41 71 CYS A CA 1
ATOM 551 C C . CYS A 1 71 ? -9.102 -5.016 -5.870 1.00 41.41 71 CYS A C 1
ATOM 553 O O . CYS A 1 71 ? -8.804 -3.839 -5.715 1.00 41.41 71 CYS A O 1
ATOM 555 N N . ASP A 1 72 ? -10.185 -5.372 -6.565 1.00 48.22 72 ASP A N 1
ATOM 556 C CA . ASP A 1 72 ? -11.039 -4.425 -7.305 1.00 48.22 72 ASP A CA 1
ATOM 557 C C . ASP A 1 72 ? -11.898 -3.489 -6.418 1.00 48.22 72 ASP A C 1
ATOM 559 O O . ASP A 1 72 ? -12.736 -2.740 -6.916 1.00 48.22 72 ASP A O 1
ATOM 563 N N . CYS A 1 73 ? -11.761 -3.555 -5.088 1.00 42.22 73 CYS A N 1
ATOM 564 C CA . CYS A 1 73 ? -12.701 -2.978 -4.117 1.00 42.22 73 CYS A CA 1
ATOM 565 C C . CYS A 1 73 ? -12.084 -2.002 -3.104 1.00 42.22 73 CYS A C 1
ATOM 567 O O . CYS A 1 73 ? -12.690 -1.770 -2.060 1.00 42.22 73 CYS A O 1
ATOM 569 N N . LEU A 1 74 ? -10.884 -1.461 -3.311 1.00 53.06 74 LEU A N 1
ATOM 570 C CA . LEU A 1 74 ? -10.297 -0.533 -2.337 1.00 53.06 74 LEU A CA 1
ATOM 571 C C . LEU A 1 74 ? -9.980 0.821 -2.956 1.00 53.06 74 LEU A C 1
ATOM 573 O O . LEU A 1 74 ? -8.828 1.212 -3.091 1.00 53.06 74 LEU A O 1
ATOM 577 N N . GLN A 1 75 ? -11.022 1.600 -3.241 1.00 57.44 75 GLN A N 1
ATOM 578 C CA . GLN A 1 75 ? -10.825 3.033 -3.443 1.00 57.44 75 GLN A CA 1
ATOM 579 C C . GLN A 1 75 ? -10.790 3.733 -2.089 1.00 57.44 75 GLN A C 1
ATOM 581 O O . GLN A 1 75 ? -11.828 3.860 -1.435 1.00 57.44 75 GLN A O 1
ATOM 586 N N . PHE A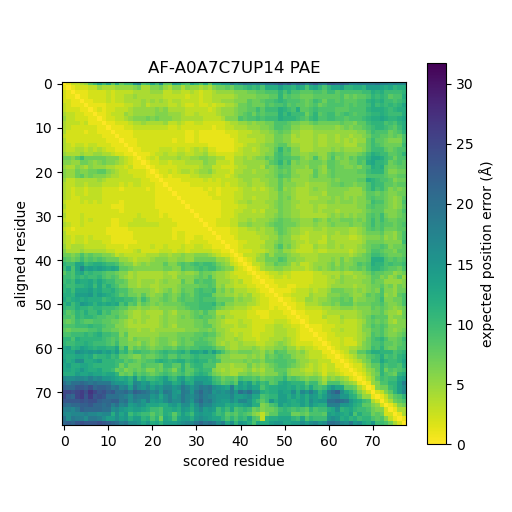 1 76 ? -9.614 4.186 -1.652 1.00 58.41 76 PHE A N 1
ATOM 587 C CA . PHE A 1 76 ? -9.505 5.012 -0.451 1.00 58.41 76 PHE A CA 1
ATOM 588 C C . PHE A 1 76 ? -10.261 6.333 -0.641 1.00 58.41 76 PHE A C 1
ATOM 590 O O . PHE A 1 76 ? -10.001 7.091 -1.573 1.00 58.41 76 PHE A O 1
ATOM 597 N N . VAL A 1 77 ? -11.19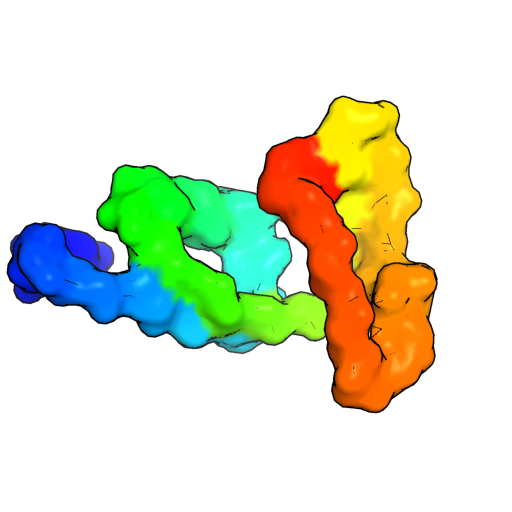4 6.615 0.263 1.00 55.09 77 VAL A N 1
ATOM 598 C CA . VAL A 1 77 ? -11.913 7.887 0.347 1.00 55.09 77 VAL A CA 1
ATOM 599 C C . VAL A 1 77 ? -11.316 8.646 1.524 1.00 55.09 77 VAL A C 1
ATOM 601 O O . VAL A 1 77 ? -11.528 8.250 2.675 1.00 55.09 77 VAL A O 1
ATOM 604 N N . ILE A 1 78 ? -10.533 9.684 1.223 1.00 55.31 78 ILE A N 1
ATOM 605 C CA . ILE A 1 78 ? -10.047 10.652 2.216 1.00 55.31 78 ILE A CA 1
ATOM 606 C C . ILE A 1 78 ? -11.156 11.664 2.488 1.00 55.31 78 ILE A C 1
ATOM 608 O O . ILE A 1 78 ? -11.751 12.145 1.497 1.00 55.31 78 ILE A O 1
#

Foldseek 3Di:
DCLVVDDLPDAAEAEEEQVQPACVNQVVCVVSVHHYDYDHDQQKWFFAPVRDIDGPCNQPVDPPDDDDDPPRGGHTDD

Nearest PDB structures (foldseek):
  3ppl-assembly1_A  TM=5.700E-01  e=7.761E-01  Corynebacterium glutamicum ATCC 13032
  7lz6-assembly1_B  TM=5.523E-01  e=1.751E+00  Homo sapiens
  6f35-assembly1_B  TM=6.080E-01  e=4.845E+00  Sinorhizobium meliloti 1021
  3rbl-assembly1_B  TM=5.523E-01  e=3.953E+00  Homo sapiens
  3rch-assembly1_A  TM=5.461E-01  e=3.451E+00  Homo sapiens

Radius of gyration: 13.78 Å; Cα contacts (8 Å, |Δi|>4): 103; chains: 1; bounding box: 37×20×32 Å

Solvent-accessible surface area (backbone atoms only — not comparable to full-atom values): 4919 Å² total; per-residue (Å²): 135,65,70,92,78,52,64,91,90,60,90,50,75,47,76,43,53,63,90,49,56,40,50,85,52,51,56,54,40,47,75,70,75,32,48,75,50,58,41,73,51,70,83,39,26,29,25,34,76,85,66,50,78,43,44,42,43,78,70,42,76,49,92,89,58,82,75,88,70,67,83,83,27,67,49,50,51,129

Secondary structure (DSSP, 8-state):
--GGGS-TT---EEEE-TTS-SHHHHHHHHHTT-EEEEPPPTT-EEE-TT--EEEHHHH--STT------GGG-EEE-

pLDDT: mean 80.81, std 12.8, range [41.41, 95.56]

Sequence (78 aa):
MIAPIVPADVQVVVIGDRAFGHPQFTDRIEAYGWEWLVRIQGQTCSRDGQGRRWSARQVLPQPGGRCATSCDCLQFVI

Mean predicted aligned error: 6.61 Å